Protein AF-0000000083721515 (afdb_homodimer)

Structure (mmCIF, N/CA/C/O backbone):
data_AF-0000000083721515-model_v1
#
loop_
_entity.id
_entity.type
_entity.pdbx_description
1 polymer 'Transposase (putative) gypsy type domain-containing protein'
#
loop_
_atom_site.group_PDB
_atom_site.id
_atom_site.type_symbol
_atom_site.label_atom_id
_atom_site.label_alt_id
_atom_site.label_comp_id
_atom_site.label_asym_id
_atom_site.label_entity_id
_atom_site.label_seq_id
_atom_site.pdbx_PDB_ins_code
_atom_site.Cartn_x
_atom_site.Cartn_y
_atom_site.Cartn_z
_atom_site.occupancy
_atom_site.B_iso_or_equiv
_atom_site.auth_seq_id
_atom_site.auth_comp_id
_atom_site.auth_asym_id
_atom_site.auth_atom_id
_atom_site.pdbx_PDB_model_num
ATOM 1 N N . MET A 1 1 ? -9.023 -15.984 15.609 1 28.08 1 MET A N 1
ATOM 2 C CA . MET A 1 1 ? -7.59 -16.266 15.688 1 28.08 1 MET A CA 1
ATOM 3 C C . MET A 1 1 ? -7.039 -16.688 14.328 1 28.08 1 MET A C 1
ATOM 5 O O . MET A 1 1 ? -7.492 -17.688 13.758 1 28.08 1 MET A O 1
ATOM 9 N N . TRP A 1 2 ? -6.867 -15.766 13.406 1 39.56 2 TRP A N 1
ATOM 10 C CA . TRP A 1 2 ? -6.277 -16.172 12.133 1 39.56 2 TRP A CA 1
ATOM 11 C C . TRP A 1 2 ? -5.137 -17.156 12.352 1 39.56 2 TRP A C 1
ATOM 13 O O . TRP A 1 2 ? -4.176 -16.859 13.07 1 39.56 2 TRP A O 1
ATOM 23 N N . GLY A 1 3 ? -5.301 -18.422 12.602 1 37.59 3 GLY A N 1
ATOM 24 C CA . GLY A 1 3 ? -4.223 -19.359 12.891 1 37.59 3 GLY A CA 1
ATOM 25 C C . GLY A 1 3 ? -2.988 -19.125 12.047 1 37.59 3 GLY A C 1
ATOM 26 O O . GLY A 1 3 ? -3.086 -18.953 10.828 1 37.59 3 GLY A O 1
ATOM 27 N N . TRP A 1 4 ? -1.873 -18.547 12.656 1 46.5 4 TRP A N 1
ATOM 28 C CA . TRP A 1 4 ? -0.512 -18.359 12.164 1 46.5 4 TRP A CA 1
ATOM 29 C C . TRP A 1 4 ? -0.15 -19.438 11.148 1 46.5 4 TRP A C 1
ATOM 31 O O . TRP A 1 4 ? 0.771 -19.266 10.344 1 46.5 4 TRP A O 1
ATOM 41 N N . GLY A 1 5 ? -0.684 -20.594 11.445 1 50.12 5 GLY A N 1
ATOM 42 C CA . GLY A 1 5 ? -0.155 -21.766 10.758 1 50.12 5 GLY A CA 1
ATOM 43 C C . GLY A 1 5 ? -0.164 -21.625 9.25 1 50.12 5 GLY A C 1
ATOM 44 O O . GLY A 1 5 ? 0.811 -21.984 8.586 1 50.12 5 GLY A O 1
ATOM 45 N N . THR A 1 6 ? -1.361 -21.281 8.555 1 63.59 6 THR A N 1
ATOM 46 C CA . THR A 1 6 ? -1.437 -21.469 7.109 1 63.59 6 THR A CA 1
ATOM 47 C C . THR A 1 6 ? -1.287 -20.141 6.383 1 63.59 6 THR A C 1
ATOM 49 O O . THR A 1 6 ? -1.634 -20.031 5.203 1 63.59 6 THR A O 1
ATOM 52 N N . ILE A 1 7 ? -0.726 -19.141 7.121 1 65.75 7 ILE A N 1
ATOM 53 C CA . ILE A 1 7 ? -0.524 -17.875 6.426 1 65.75 7 ILE A CA 1
ATOM 54 C C . ILE A 1 7 ? 0.821 -17.891 5.703 1 65.75 7 ILE A C 1
ATOM 56 O O . ILE A 1 7 ? 1.868 -18.062 6.332 1 65.75 7 ILE A O 1
ATOM 60 N N . PRO A 1 8 ? 0.756 -17.719 4.484 1 75 8 PRO A N 1
ATOM 61 C CA . PRO A 1 8 ? 2.025 -17.734 3.754 1 75 8 PRO A CA 1
ATOM 62 C C . PRO A 1 8 ? 2.984 -16.641 4.227 1 75 8 PRO A C 1
ATOM 64 O O . PRO A 1 8 ? 2.547 -15.578 4.66 1 75 8 PRO A O 1
ATOM 67 N N . MET A 1 9 ? 4.23 -16.922 4.324 1 78.06 9 MET A N 1
ATOM 68 C CA . MET A 1 9 ? 5.305 -16.062 4.809 1 78.06 9 MET A CA 1
ATOM 69 C C . MET A 1 9 ? 5.23 -14.68 4.168 1 78.06 9 MET A C 1
ATOM 71 O O . MET A 1 9 ? 5.504 -13.672 4.824 1 78.06 9 MET A O 1
ATOM 75 N N . TYR A 1 10 ? 4.852 -14.641 2.953 1 77.31 10 TYR A N 1
ATOM 76 C CA . TYR A 1 10 ? 4.758 -13.352 2.275 1 77.31 10 TYR A CA 1
ATOM 77 C C . TYR A 1 10 ? 3.678 -12.484 2.902 1 77.31 10 TYR A C 1
ATOM 79 O O . TYR A 1 10 ? 3.809 -11.258 2.951 1 77.31 10 TYR A O 1
ATOM 87 N N . GLU A 1 11 ? 2.707 -13.109 3.375 1 79.62 11 GLU A N 1
ATOM 88 C CA . GLU A 1 11 ? 1.643 -12.344 4.02 1 79.62 11 GLU A CA 1
ATOM 89 C C . GLU A 1 11 ? 2.129 -11.711 5.316 1 79.62 11 GLU A C 1
ATOM 91 O O . GLU A 1 11 ? 1.83 -10.547 5.598 1 79.62 11 GLU A O 1
ATOM 96 N N . ILE A 1 12 ? 2.809 -12.445 5.984 1 79.94 12 ILE A N 1
ATOM 97 C CA . ILE A 1 12 ? 3.385 -11.945 7.227 1 79.94 12 ILE A CA 1
ATOM 98 C C . ILE A 1 12 ? 4.336 -10.789 6.93 1 79.94 12 ILE A C 1
ATOM 100 O O . ILE A 1 12 ? 4.324 -9.773 7.625 1 79.94 12 ILE A O 1
ATOM 104 N N . ALA A 1 13 ? 5.055 -10.898 5.926 1 82.38 13 ALA A N 1
ATOM 105 C CA . ALA A 1 13 ? 5.996 -9.859 5.531 1 82.38 13 ALA A CA 1
ATOM 106 C C . ALA A 1 13 ? 5.27 -8.562 5.188 1 82.38 13 ALA A C 1
ATOM 108 O O . ALA A 1 13 ? 5.641 -7.488 5.668 1 82.38 13 ALA A O 1
ATOM 109 N N . PHE A 1 14 ? 4.238 -8.648 4.473 1 80.88 14 PHE A N 1
ATOM 110 C CA . PHE A 1 14 ? 3.445 -7.477 4.117 1 80.88 14 PHE A CA 1
ATOM 111 C C . PHE A 1 14 ? 2.887 -6.801 5.363 1 80.88 14 PHE A C 1
ATOM 113 O O . PHE A 1 14 ? 2.926 -5.574 5.48 1 80.88 14 PHE A O 1
ATOM 120 N N . GLN A 1 15 ? 2.41 -7.609 6.176 1 78 15 GLN A N 1
ATOM 121 C CA . GLN A 1 15 ? 1.807 -7.082 7.395 1 78 15 GLN A CA 1
ATOM 122 C C . GLN A 1 15 ? 2.84 -6.355 8.25 1 78 15 GLN A C 1
ATOM 124 O O . GLN A 1 15 ? 2.572 -5.27 8.766 1 78 15 GLN A O 1
ATOM 129 N N . GLN A 1 16 ? 3.916 -6.934 8.328 1 80.94 16 GLN A N 1
ATOM 130 C CA . GLN A 1 16 ? 4.977 -6.355 9.141 1 80.94 16 GLN A CA 1
ATOM 131 C C . GLN A 1 16 ? 5.504 -5.062 8.531 1 80.94 16 GLN A C 1
ATOM 133 O O . GLN A 1 16 ? 5.867 -4.129 9.25 1 80.94 16 GLN A O 1
ATOM 138 N N . MET A 1 17 ? 5.434 -5.02 7.254 1 81.19 17 MET A N 1
ATOM 139 C CA . MET A 1 17 ? 5.867 -3.803 6.57 1 81.19 17 MET A CA 1
ATOM 140 C C . MET A 1 17 ? 4.895 -2.658 6.828 1 81.19 17 MET A C 1
ATOM 142 O O . MET A 1 17 ? 5.289 -1.491 6.832 1 81.19 17 MET A O 1
ATOM 146 N N . GLY A 1 18 ? 3.65 -3.01 6.98 1 76.88 18 GLY A N 1
ATOM 147 C CA . GLY A 1 18 ? 2.633 -2.01 7.254 1 76.88 18 GLY A CA 1
ATOM 148 C C . GLY A 1 18 ? 2.723 -1.435 8.656 1 76.88 18 GLY A C 1
ATOM 149 O O . GLY A 1 18 ? 2.254 -0.322 8.906 1 76.88 18 GLY A O 1
ATOM 150 N N . TYR A 1 19 ? 3.299 -2.266 9.555 1 73.25 19 TYR A N 1
ATOM 151 C CA . TYR A 1 19 ? 3.359 -1.873 10.953 1 73.25 19 TYR A CA 1
ATOM 152 C C . TYR A 1 19 ? 4.777 -1.483 11.352 1 73.25 19 TYR A C 1
ATOM 154 O O . TYR A 1 19 ? 5.734 -2.186 11.023 1 73.25 19 TYR A O 1
ATOM 162 N N . ARG A 1 20 ? 5.047 -0.273 11.508 1 69.38 20 ARG A N 1
ATOM 163 C CA . ARG A 1 20 ? 6.355 0.073 12.055 1 69.38 20 ARG A CA 1
ATOM 164 C C . ARG A 1 20 ? 6.215 0.984 13.273 1 69.38 20 ARG A C 1
ATOM 166 O O . ARG A 1 20 ? 5.277 1.785 13.344 1 69.38 20 ARG A O 1
ATOM 173 N N . VAL A 1 21 ? 7.086 0.657 14.141 1 68.44 21 VAL A N 1
ATOM 174 C CA . VAL A 1 21 ? 7.148 1.392 15.398 1 68.44 2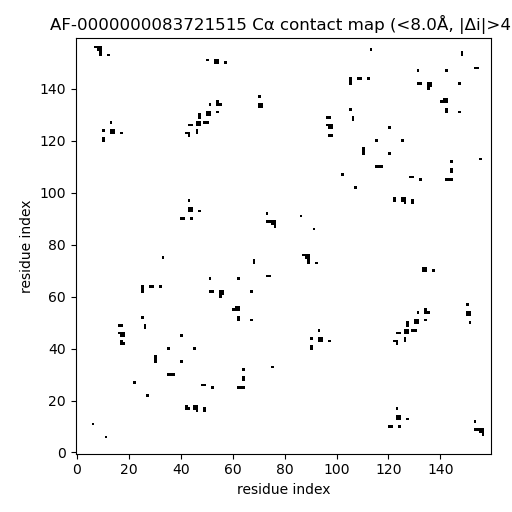1 VAL A CA 1
ATOM 175 C C . VAL A 1 21 ? 7.613 2.824 15.141 1 68.44 21 VAL A C 1
ATOM 177 O O . VAL A 1 21 ? 7.102 3.768 15.75 1 68.44 21 VAL A O 1
ATOM 180 N N . LYS A 1 22 ? 8.586 2.998 14.352 1 84.94 22 LYS A N 1
ATOM 181 C CA . LYS A 1 22 ? 9.094 4.328 14.023 1 84.94 22 LYS A CA 1
ATOM 182 C C . LYS A 1 22 ? 8.617 4.781 12.648 1 84.94 22 LYS A C 1
ATOM 184 O O . LYS A 1 22 ? 8.789 4.062 11.664 1 84.94 22 LYS A O 1
ATOM 189 N N . PHE A 1 23 ? 7.965 5.969 12.719 1 91.94 23 PHE A N 1
ATOM 190 C CA . PHE A 1 23 ? 7.457 6.543 11.477 1 91.94 23 PHE A CA 1
ATOM 191 C C . PHE A 1 23 ? 8.555 7.305 10.75 1 91.94 23 PHE A C 1
ATOM 193 O O . PHE A 1 23 ? 9.398 7.938 11.375 1 91.94 23 PHE A O 1
ATOM 200 N N . THR A 1 24 ? 8.539 7.168 9.438 1 93.69 24 THR A N 1
ATOM 201 C CA . THR A 1 24 ? 9.484 7.902 8.602 1 93.69 24 THR A CA 1
ATOM 202 C C . THR A 1 24 ? 9.086 9.367 8.492 1 93.69 24 THR A C 1
ATOM 204 O O . THR A 1 24 ? 7.988 9.75 8.906 1 93.69 24 THR A O 1
ATOM 207 N N . ASP A 1 25 ? 10.008 10.148 7.996 1 95 25 ASP A N 1
ATOM 208 C CA . ASP A 1 25 ? 9.703 11.562 7.777 1 95 25 ASP A CA 1
ATOM 209 C C . ASP A 1 25 ? 8.523 11.727 6.828 1 95 25 ASP A C 1
ATOM 211 O O . ASP A 1 25 ? 7.695 12.625 7.008 1 95 25 ASP A O 1
ATOM 215 N N . PHE A 1 26 ? 8.469 10.906 5.863 1 96.38 26 PHE A N 1
ATOM 216 C CA . PHE A 1 26 ? 7.375 10.969 4.902 1 96.38 26 PHE A CA 1
ATOM 217 C C . PHE A 1 26 ? 6.043 10.688 5.586 1 96.38 26 PHE A C 1
ATOM 219 O O . PHE A 1 26 ? 5.078 11.43 5.414 1 96.38 26 PHE A O 1
ATOM 226 N N . GLU A 1 27 ? 5.988 9.609 6.387 1 94.38 27 GLU A N 1
ATOM 227 C CA . GLU A 1 27 ? 4.75 9.234 7.059 1 94.38 27 GLU A CA 1
ATOM 228 C C . GLU A 1 27 ? 4.293 10.328 8.023 1 94.38 27 GLU A C 1
ATOM 230 O O . GLU A 1 27 ? 3.107 10.664 8.07 1 94.38 27 GLU A O 1
ATOM 235 N N . THR A 1 28 ? 5.258 10.867 8.727 1 94.94 28 THR A N 1
ATOM 236 C CA . THR A 1 28 ? 4.957 11.938 9.664 1 94.94 28 THR A CA 1
ATOM 237 C C . THR A 1 28 ? 4.41 13.156 8.938 1 94.94 28 THR A C 1
ATOM 239 O O . THR A 1 28 ? 3.461 13.797 9.406 1 94.94 28 THR A O 1
ATOM 242 N N . ALA A 1 29 ? 4.98 13.453 7.828 1 96 29 ALA A N 1
ATOM 243 C CA . ALA A 1 29 ? 4.516 14.586 7.023 1 96 29 ALA A CA 1
ATOM 244 C C . ALA A 1 29 ? 3.084 14.359 6.543 1 96 29 ALA A C 1
ATOM 246 O O . ALA A 1 29 ? 2.285 15.305 6.504 1 96 29 ALA A O 1
ATOM 247 N N . VAL A 1 30 ? 2.754 13.188 6.172 1 93.12 30 VAL A N 1
ATOM 248 C CA . VAL A 1 30 ? 1.403 12.867 5.719 1 93.12 30 VAL A CA 1
ATOM 249 C C . VAL A 1 30 ? 0.418 13.039 6.871 1 93.12 30 VAL A C 1
ATOM 251 O O . VAL A 1 30 ? -0.665 13.602 6.695 1 93.12 30 VAL A O 1
ATOM 254 N N . PHE A 1 31 ? 0.821 12.57 8.109 1 91.56 31 PHE A N 1
ATOM 255 C CA . PHE A 1 31 ? -0.038 12.719 9.273 1 91.56 31 PHE A CA 1
ATOM 256 C C . PHE A 1 31 ? -0.328 14.188 9.555 1 91.56 31 PHE A C 1
ATOM 258 O O . PHE A 1 31 ? -1.47 14.562 9.828 1 91.56 31 PHE A O 1
ATOM 265 N N . GLY A 1 32 ? 0.746 14.922 9.484 1 92 32 GLY A N 1
ATOM 266 C CA . GLY A 1 32 ? 0.591 16.359 9.656 1 92 32 GLY A CA 1
ATOM 267 C C . GLY A 1 32 ? -0.311 17 8.617 1 92 32 GLY A C 1
ATOM 268 O O . GLY A 1 32 ? -1.15 17.828 8.945 1 92 32 GLY A O 1
ATOM 269 N N . HIS A 1 33 ? -0.165 16.562 7.418 1 91.44 33 HIS A N 1
ATOM 270 C CA . HIS A 1 33 ? -0.961 17.094 6.316 1 91.44 33 HIS A CA 1
ATOM 271 C C . HIS A 1 33 ? -2.439 16.766 6.504 1 91.44 33 HIS A C 1
ATOM 273 O O . HIS A 1 33 ? -3.301 17.609 6.211 1 91.44 33 HIS A O 1
ATOM 279 N N . LEU A 1 34 ? -2.684 15.648 7.031 1 86.75 34 LEU A N 1
ATOM 280 C CA . LEU A 1 34 ? -4.055 15.18 7.223 1 86.75 34 LEU A CA 1
ATOM 281 C C . LEU A 1 34 ? -4.598 15.641 8.57 1 86.75 34 LEU A C 1
ATOM 283 O O . LEU A 1 34 ? -5.801 15.531 8.828 1 86.75 34 LEU A O 1
ATOM 287 N N . ARG A 1 35 ? -3.693 16.047 9.461 1 89.44 35 ARG A N 1
ATOM 288 C CA . ARG A 1 35 ? -4.039 16.422 10.828 1 89.44 35 ARG A CA 1
ATOM 289 C C . ARG A 1 35 ? -4.652 15.258 11.586 1 89.44 35 ARG A C 1
ATOM 291 O O . ARG A 1 35 ? -5.703 15.398 12.211 1 89.44 35 ARG A O 1
ATOM 298 N N . VAL A 1 36 ? -4.023 14.164 11.438 1 86.69 36 VAL A N 1
ATOM 299 C CA . VAL A 1 36 ? -4.453 12.953 12.133 1 86.69 36 VAL A CA 1
ATOM 300 C C . VAL A 1 36 ? -3.268 12.336 12.867 1 86.69 36 VAL A C 1
ATOM 302 O O . VAL A 1 36 ? -2.117 12.5 12.453 1 86.69 36 VAL A O 1
ATOM 305 N N . SER A 1 37 ? -3.59 11.633 13.992 1 88.12 37 SER A N 1
ATOM 306 C CA . SER A 1 37 ? -2.584 10.812 14.656 1 88.12 37 SER A CA 1
ATOM 307 C C . SER A 1 37 ? -2.451 9.453 13.984 1 88.12 37 SER A C 1
ATOM 309 O O . SER A 1 37 ? -3.408 8.953 13.391 1 88.12 37 SER A O 1
ATOM 311 N N . PRO A 1 38 ? -1.263 8.82 14.031 1 86.56 38 PRO A N 1
ATOM 312 C CA . PRO A 1 38 ? -1.069 7.492 13.445 1 86.56 38 PRO A CA 1
ATOM 313 C C . PRO A 1 38 ? -2.1 6.477 13.93 1 86.56 38 PRO A C 1
ATOM 315 O O . PRO A 1 38 ? -2.527 5.609 13.164 1 86.56 38 PRO A O 1
ATOM 318 N N . SER A 1 39 ? -2.48 6.605 15.141 1 85.56 39 SER A N 1
ATOM 319 C CA . SER A 1 39 ? -3.41 5.645 15.719 1 85.56 39 SER A CA 1
ATOM 320 C C . SER A 1 39 ? -4.809 5.801 15.133 1 85.56 39 SER A C 1
ATOM 322 O O . SER A 1 39 ? -5.656 4.918 15.289 1 85.56 39 SER A O 1
ATOM 324 N N . GLN A 1 40 ? -5.004 6.902 14.5 1 85.5 40 GLN A N 1
ATOM 325 C CA . GLN A 1 40 ? -6.316 7.184 13.93 1 85.5 40 GLN A CA 1
ATOM 326 C C . GLN A 1 40 ? -6.422 6.652 12.5 1 85.5 40 GLN A C 1
ATOM 328 O O . GLN A 1 40 ? -7.512 6.617 11.93 1 85.5 40 GLN A O 1
ATOM 333 N N . LEU A 1 41 ? -5.309 6.223 11.914 1 85.25 41 LEU A N 1
ATOM 334 C CA . LEU A 1 41 ? -5.332 5.711 10.555 1 85.25 41 LEU A CA 1
ATOM 335 C C . LEU A 1 41 ? -5.574 4.203 10.539 1 85.25 41 LEU A C 1
ATOM 337 O O . LEU A 1 41 ? -5.008 3.477 11.359 1 85.25 41 LEU A O 1
ATOM 341 N N . HIS A 1 42 ? -6.465 3.857 9.625 1 86.25 42 HIS A N 1
ATOM 342 C CA . HIS A 1 42 ? -6.684 2.434 9.398 1 86.25 42 HIS A CA 1
ATOM 343 C C . HIS A 1 42 ? -5.406 1.751 8.922 1 86.25 42 HIS A C 1
ATOM 345 O O . HIS A 1 42 ? -4.613 2.35 8.188 1 86.25 42 HIS A O 1
ATOM 351 N N . PRO A 1 43 ? -5.254 0.501 9.227 1 84.81 43 PRO A N 1
ATOM 352 C CA . PRO A 1 43 ? -4.055 -0.227 8.797 1 84.81 43 PRO A CA 1
ATOM 353 C C . PRO A 1 43 ? -3.875 -0.231 7.285 1 84.81 43 PRO A C 1
ATOM 355 O O . PRO A 1 43 ? -2.746 -0.175 6.793 1 84.81 43 PRO A O 1
ATOM 358 N N . ASN A 1 44 ? -4.91 -0.271 6.551 1 86.31 44 ASN A N 1
ATOM 359 C CA . ASN A 1 44 ? -4.816 -0.223 5.094 1 86.31 44 ASN A CA 1
ATOM 360 C C . ASN A 1 44 ? -4.195 1.087 4.617 1 86.31 44 ASN A C 1
ATOM 362 O O . ASN A 1 44 ? -3.422 1.099 3.656 1 86.31 44 ASN A O 1
ATOM 366 N N . SER A 1 45 ? -4.574 2.17 5.305 1 87.62 45 SER A N 1
ATOM 367 C CA . SER A 1 45 ? -4.004 3.465 4.949 1 87.62 45 SER A CA 1
ATOM 368 C C . SER A 1 45 ? -2.5 3.494 5.203 1 87.62 45 SER A C 1
ATOM 370 O O . SER A 1 45 ? -1.74 4.051 4.406 1 87.62 45 SER A O 1
ATOM 372 N N . MET A 1 46 ? -2.141 2.799 6.281 1 89.94 46 MET A N 1
ATOM 373 C CA . MET A 1 46 ? -0.718 2.707 6.602 1 89.94 46 MET A CA 1
ATOM 374 C C . MET A 1 46 ? 0.027 1.906 5.535 1 89.94 46 MET A C 1
ATOM 376 O O . MET A 1 46 ? 1.147 2.256 5.164 1 89.94 46 MET A O 1
ATOM 380 N N . ALA A 1 47 ? -0.606 0.858 5.109 1 91.12 47 ALA A N 1
ATOM 381 C CA . ALA A 1 47 ? -0.017 0.019 4.066 1 91.12 47 ALA A CA 1
ATOM 382 C C . ALA A 1 47 ? 0.212 0.815 2.785 1 91.12 47 ALA A C 1
ATOM 384 O O . ALA A 1 47 ? 1.245 0.664 2.129 1 91.12 47 ALA A O 1
ATOM 385 N N . PHE A 1 48 ? -0.706 1.703 2.449 1 92.75 48 PHE A N 1
ATOM 386 C CA . PHE A 1 48 ? -0.562 2.537 1.262 1 92.75 48 PHE A CA 1
ATOM 387 C C . PHE A 1 48 ? 0.642 3.463 1.394 1 92.75 48 PHE A C 1
ATOM 389 O O . PHE A 1 48 ? 1.397 3.648 0.437 1 92.75 48 PHE A O 1
ATOM 396 N N . LEU A 1 49 ? 0.742 4.07 2.561 1 93.25 49 LEU A N 1
ATOM 397 C CA . LEU A 1 49 ? 1.867 4.965 2.803 1 93.25 49 LEU A CA 1
ATOM 398 C C . LEU A 1 49 ? 3.193 4.23 2.646 1 93.25 49 LEU A C 1
ATOM 400 O O . LEU A 1 49 ? 4.09 4.695 1.94 1 93.25 49 LEU A O 1
ATOM 404 N N . ARG A 1 50 ? 3.219 3.092 3.244 1 93.69 50 ARG A N 1
ATOM 405 C CA . ARG A 1 50 ? 4.445 2.303 3.234 1 93.69 50 ARG A CA 1
ATOM 406 C C . ARG A 1 50 ? 4.77 1.809 1.827 1 93.69 50 ARG A C 1
ATOM 408 O O . ARG A 1 50 ? 5.918 1.881 1.386 1 93.69 50 ARG A O 1
ATOM 415 N N . ALA A 1 51 ? 3.809 1.298 1.204 1 94.06 51 ALA A N 1
ATOM 416 C CA . ALA A 1 51 ? 4.012 0.776 -0.145 1 94.06 51 ALA A CA 1
ATOM 417 C C . ALA A 1 51 ? 4.484 1.875 -1.092 1 94.06 51 ALA A C 1
ATOM 419 O O . ALA A 1 51 ? 5.359 1.646 -1.93 1 94.06 51 ALA A O 1
ATOM 420 N N . PHE A 1 52 ? 3.898 3.076 -0.955 1 95.19 52 PHE A N 1
ATOM 421 C CA . PHE A 1 52 ? 4.32 4.211 -1.767 1 95.19 52 PHE A CA 1
ATOM 422 C C . PHE A 1 52 ? 5.777 4.562 -1.487 1 95.19 52 PHE A C 1
ATOM 424 O O . PHE A 1 52 ? 6.566 4.746 -2.418 1 95.19 52 PHE A O 1
ATOM 431 N N . GLU A 1 53 ? 6.109 4.656 -0.242 1 95.44 53 GLU A N 1
ATOM 432 C CA . GLU A 1 53 ? 7.457 5.047 0.158 1 95.44 53 GLU A CA 1
ATOM 433 C C . GLU A 1 53 ? 8.49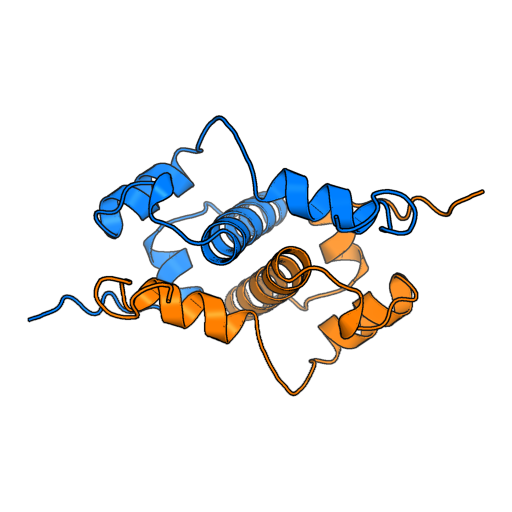2 4.027 -0.314 1 95.44 53 GLU A C 1
ATOM 435 O O . GLU A 1 53 ? 9.547 4.402 -0.829 1 95.44 53 GLU A O 1
ATOM 440 N N . VAL A 1 54 ? 8.203 2.771 -0.13 1 94.12 54 VAL A N 1
ATOM 441 C CA . VAL A 1 54 ? 9.109 1.701 -0.535 1 94.12 54 VAL A CA 1
ATOM 442 C C . VAL A 1 54 ? 9.273 1.708 -2.053 1 94.12 54 VAL A C 1
ATOM 444 O O . VAL A 1 54 ? 10.391 1.589 -2.566 1 94.12 54 VAL A O 1
ATOM 447 N N . THR A 1 55 ? 8.188 1.898 -2.783 1 95.31 55 THR A N 1
ATOM 448 C CA . THR A 1 55 ? 8.234 1.924 -4.242 1 95.31 55 THR A CA 1
ATOM 449 C C . THR A 1 55 ? 9.039 3.119 -4.738 1 95.31 55 THR A C 1
ATOM 451 O O . THR A 1 55 ? 9.875 2.982 -5.637 1 95.31 55 THR A O 1
ATOM 454 N N . ALA A 1 56 ? 8.75 4.266 -4.113 1 95.62 56 ALA A N 1
ATOM 455 C CA . ALA A 1 56 ? 9.5 5.469 -4.473 1 95.62 56 ALA A CA 1
ATOM 456 C C . ALA A 1 56 ? 10.992 5.277 -4.223 1 95.62 56 ALA A C 1
ATOM 458 O O . ALA A 1 56 ? 11.82 5.645 -5.059 1 95.62 56 ALA A O 1
ATOM 459 N N . GLY A 1 57 ? 11.32 4.68 -3.057 1 94.44 57 GLY A N 1
ATOM 460 C CA . GLY A 1 57 ? 12.711 4.398 -2.738 1 94.44 57 GLY A CA 1
ATOM 461 C C . GLY A 1 57 ? 13.375 3.475 -3.74 1 94.44 57 GLY A C 1
ATOM 462 O O . GLY A 1 57 ? 14.508 3.719 -4.16 1 94.44 57 GLY A O 1
ATOM 463 N N . TYR A 1 58 ? 12.68 2.506 -4.086 1 93.06 58 TYR A N 1
ATOM 464 C CA . TYR A 1 58 ? 13.211 1.543 -5.047 1 93.06 58 TYR A CA 1
ATOM 465 C C . TYR A 1 58 ? 13.477 2.207 -6.391 1 93.06 58 TYR A C 1
ATOM 467 O O . TYR A 1 58 ? 14.461 1.888 -7.062 1 93.06 58 TYR A O 1
ATOM 475 N N . LEU A 1 59 ? 12.625 3.094 -6.793 1 93.44 59 LEU A N 1
ATOM 476 C CA . LEU A 1 59 ? 12.734 3.781 -8.078 1 93.44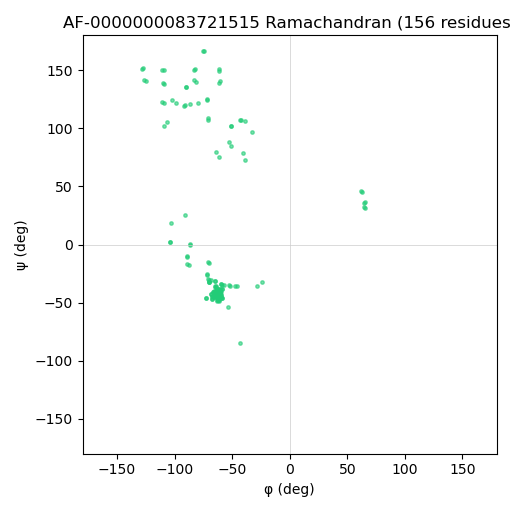 59 LEU A CA 1
ATOM 477 C C . LEU A 1 59 ? 13.625 5.012 -7.961 1 93.44 59 LEU A C 1
ATOM 479 O O . LEU A 1 59 ? 13.797 5.75 -8.938 1 93.44 59 LEU A O 1
ATOM 483 N N . ARG A 1 60 ? 14.156 5.301 -6.797 1 94.56 60 ARG A N 1
ATOM 484 C CA . ARG A 1 60 ? 15.055 6.418 -6.512 1 94.56 60 ARG A CA 1
ATOM 485 C C . ARG A 1 60 ? 14.336 7.754 -6.688 1 94.56 60 ARG A C 1
ATOM 487 O O . ARG A 1 60 ? 14.898 8.695 -7.25 1 94.56 60 ARG A O 1
ATOM 494 N N . ILE A 1 61 ? 13.117 7.793 -6.332 1 94.69 61 ILE A N 1
ATOM 495 C CA . ILE A 1 61 ? 12.305 9.008 -6.301 1 94.69 61 ILE A CA 1
ATOM 496 C C . ILE A 1 61 ? 12.016 9.398 -4.855 1 94.69 61 ILE A C 1
ATOM 498 O O . ILE A 1 61 ? 11.773 8.531 -4.008 1 94.69 61 ILE A O 1
ATOM 502 N N . ALA A 1 62 ? 12.102 10.688 -4.648 1 95.62 62 ALA A N 1
ATOM 503 C CA . ALA A 1 62 ? 11.773 11.156 -3.305 1 95.62 62 ALA A CA 1
ATOM 504 C C . ALA A 1 62 ? 10.273 11.062 -3.043 1 95.62 62 ALA A C 1
ATOM 506 O O . ALA A 1 62 ? 9.461 11.547 -3.836 1 95.62 62 ALA A O 1
ATOM 507 N N . PRO A 1 63 ? 9.93 10.352 -1.967 1 95.75 63 PRO A N 1
ATOM 508 C CA . PRO A 1 63 ? 8.508 10.336 -1.625 1 95.75 63 PRO A CA 1
ATOM 509 C C . PRO A 1 63 ? 8.008 11.672 -1.071 1 95.75 63 PRO A C 1
ATOM 511 O O . PRO A 1 63 ? 8.383 12.055 0.038 1 95.75 63 PRO A O 1
ATOM 514 N N . ILE A 1 64 ? 7.262 12.406 -1.782 1 95.5 64 ILE A N 1
ATOM 515 C CA . ILE A 1 64 ? 6.715 13.688 -1.352 1 95.5 64 ILE A CA 1
ATOM 516 C C . ILE A 1 64 ? 5.211 13.562 -1.121 1 95.5 64 ILE A C 1
ATOM 518 O O . ILE A 1 64 ? 4.535 12.797 -1.809 1 95.5 64 ILE A O 1
ATOM 522 N N . VAL A 1 65 ? 4.723 14.375 -0.196 1 94.81 65 VAL A N 1
ATOM 523 C CA . VAL A 1 65 ? 3.324 14.32 0.218 1 94.81 65 VAL A CA 1
ATOM 524 C C . VAL A 1 65 ? 2.42 14.641 -0.97 1 94.81 65 VAL A C 1
ATOM 526 O O . VAL A 1 65 ? 1.446 13.93 -1.228 1 94.81 65 VAL A O 1
ATOM 529 N N . LYS A 1 66 ? 2.814 15.656 -1.716 1 92.69 66 LYS A N 1
ATOM 530 C CA . LYS A 1 66 ? 2.004 16.062 -2.859 1 92.69 66 LYS A CA 1
ATOM 531 C C . LYS A 1 66 ? 1.919 14.953 -3.898 1 92.69 66 LYS A C 1
ATOM 533 O O . LYS A 1 66 ? 0.864 14.734 -4.5 1 92.69 66 LYS A O 1
ATOM 538 N N . LEU A 1 67 ? 3.016 14.258 -4.129 1 92.75 67 LEU A N 1
ATOM 539 C CA . LEU A 1 67 ? 3.049 13.156 -5.082 1 92.75 67 LEU A CA 1
ATOM 540 C C . LEU A 1 67 ? 2.16 12 -4.617 1 92.75 67 LEU A C 1
ATOM 542 O O . LEU A 1 67 ? 1.466 11.383 -5.426 1 92.75 67 LEU A O 1
ATOM 546 N N . PHE A 1 68 ? 2.197 11.758 -3.367 1 94.44 68 PHE A N 1
ATOM 547 C CA . PHE A 1 68 ? 1.387 10.688 -2.787 1 94.44 68 PHE A CA 1
ATOM 548 C C . PHE A 1 68 ? -0.097 10.961 -3.004 1 94.44 68 PHE A C 1
ATOM 550 O O . PHE A 1 68 ? -0.82 10.102 -3.52 1 94.44 68 PHE A O 1
ATOM 557 N N . PHE A 1 69 ? -0.525 12.172 -2.707 1 91.69 69 PHE A N 1
ATOM 558 C CA . PHE A 1 69 ? -1.941 12.5 -2.812 1 91.69 69 PHE A CA 1
ATOM 559 C C . PHE A 1 69 ? -2.375 12.57 -4.273 1 91.69 69 PHE A C 1
ATOM 561 O O . PHE A 1 69 ? -3.512 12.234 -4.605 1 91.69 69 PHE A O 1
ATOM 568 N N . HIS A 1 70 ? -1.495 12.922 -5.109 1 90.12 70 HIS A N 1
ATOM 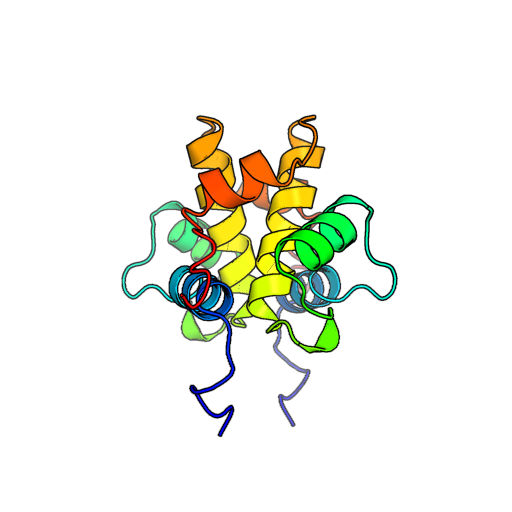569 C CA . HIS A 1 70 ? -1.809 12.953 -6.535 1 90.12 70 HIS A CA 1
ATOM 570 C C . HIS A 1 70 ? -1.915 11.547 -7.105 1 90.12 70 HIS A C 1
ATOM 572 O O . HIS A 1 70 ? -2.855 11.242 -7.844 1 90.12 70 HIS A O 1
ATOM 578 N N . ALA A 1 71 ? -0.982 10.688 -6.793 1 90.75 71 ALA A N 1
ATOM 579 C CA . ALA A 1 71 ? -0.946 9.32 -7.309 1 90.75 71 ALA A CA 1
ATOM 580 C C . ALA A 1 71 ? -2.207 8.555 -6.922 1 90.75 71 ALA A C 1
ATOM 582 O O . ALA A 1 71 ? -2.734 7.773 -7.715 1 90.75 71 ALA A O 1
ATOM 583 N N . PHE A 1 72 ? -2.752 8.875 -5.707 1 90.88 72 PHE A N 1
ATOM 584 C CA . PHE A 1 72 ? -3.873 8.094 -5.199 1 90.88 72 PHE A CA 1
ATOM 585 C C . PHE A 1 72 ? -5.184 8.859 -5.359 1 90.88 72 PHE A C 1
ATOM 587 O O . PHE A 1 72 ? -6.238 8.383 -4.926 1 90.88 72 PHE A O 1
ATOM 594 N N . GLY A 1 73 ? -5.113 10.016 -5.934 1 86.75 73 GLY A N 1
ATOM 595 C CA . GLY A 1 73 ? -6.316 10.789 -6.188 1 86.75 73 GLY A CA 1
ATOM 596 C C . GLY A 1 73 ? -7.016 11.234 -4.918 1 86.75 73 GLY A C 1
ATOM 597 O O . GLY A 1 73 ? -8.25 11.242 -4.852 1 86.75 73 GLY A O 1
ATOM 598 N N . LEU A 1 74 ? -6.219 11.445 -3.93 1 81.06 74 LEU A N 1
ATOM 599 C CA . LEU A 1 74 ? -6.789 11.82 -2.641 1 81.06 74 LEU A CA 1
ATOM 600 C C . LEU A 1 74 ? -6.871 13.336 -2.498 1 81.06 74 LEU A C 1
ATOM 602 O O . LEU A 1 74 ? -5.977 14.055 -2.947 1 81.06 74 LEU A O 1
ATOM 606 N N . GLN A 1 75 ? -8.078 13.727 -2.342 1 69.56 75 GLN A N 1
ATOM 607 C CA . GLN A 1 75 ? -8.273 15.148 -2.062 1 69.56 75 GLN A CA 1
ATOM 608 C C . GLN A 1 75 ? -8.719 15.367 -0.619 1 69.56 75 GLN A C 1
ATOM 610 O O . GLN A 1 75 ? -9.414 14.531 -0.046 1 69.56 75 GLN A O 1
ATOM 615 N N . ARG A 1 76 ? -7.918 16.141 0.063 1 57.81 76 ARG A N 1
ATOM 616 C CA . ARG A 1 76 ? -8.32 16.5 1.421 1 57.81 76 ARG A CA 1
ATOM 617 C C . ARG A 1 76 ? -9.742 17.031 1.449 1 57.81 76 ARG A C 1
ATOM 619 O O . ARG A 1 76 ? -10.07 17.984 0.727 1 57.81 76 ARG A O 1
ATOM 626 N N . SER A 1 77 ? -10.719 16.078 1.531 1 52.53 77 SER A N 1
ATOM 627 C CA . SER A 1 77 ? -11.984 16.781 1.718 1 52.53 77 SER A CA 1
ATOM 628 C C . SER A 1 77 ? -11.984 17.594 3.012 1 52.53 77 SER A C 1
ATOM 630 O O . SER A 1 77 ? -11.789 17.031 4.094 1 52.53 77 SER A O 1
ATOM 632 N N . CYS A 1 78 ? -11.352 18.641 3.053 1 41.25 78 CYS A N 1
ATOM 633 C CA . CYS A 1 78 ? -11.586 19.516 4.203 1 41.25 78 CYS A CA 1
ATOM 634 C C . CYS A 1 78 ? -13.078 19.766 4.402 1 41.25 78 CYS A C 1
ATOM 636 O O . CYS A 1 78 ? -13.773 20.141 3.463 1 41.25 78 CYS A O 1
ATOM 638 N N . PRO A 1 79 ? -13.641 18.922 5.543 1 42.66 79 PRO A N 1
ATOM 639 C CA . PRO A 1 79 ? -14.992 19.422 5.832 1 42.66 79 PRO A CA 1
ATOM 640 C C . PRO A 1 79 ? -15.062 20.938 5.844 1 42.66 79 PRO A C 1
ATOM 642 O O . PRO A 1 79 ? -14.156 21.609 6.352 1 42.66 79 PRO A O 1
ATOM 645 N N . LYS A 1 80 ? -15.703 21.578 4.754 1 37.97 80 LYS A N 1
ATOM 646 C CA . LYS A 1 80 ? -16.031 23 4.879 1 37.97 80 LYS A CA 1
ATOM 647 C C . LYS A 1 80 ? -16.734 23.281 6.211 1 37.97 80 LYS A C 1
ATOM 649 O O . LYS A 1 80 ? -17.531 22.484 6.688 1 37.97 80 LYS A O 1
ATOM 654 N N . MET B 1 1 ? -19.594 -1.242 15.914 1 26 1 MET B N 1
ATOM 655 C CA . MET B 1 1 ? -20.016 -0.281 14.891 1 26 1 MET B CA 1
ATOM 656 C C . MET B 1 1 ? -18.922 0.771 14.672 1 26 1 MET B C 1
ATOM 658 O O . MET B 1 1 ? -18.547 1.479 15.602 1 26 1 MET B O 1
ATOM 662 N N . TRP B 1 2 ? -17.828 0.426 14.047 1 36.88 2 TRP B N 1
ATOM 663 C CA . TRP B 1 2 ? -16.844 1.462 13.758 1 36.88 2 TRP B CA 1
ATOM 664 C C . TRP B 1 2 ? -17.516 2.762 13.344 1 36.88 2 TRP B C 1
ATOM 666 O O . TRP B 1 2 ? -18.328 2.781 12.406 1 36.88 2 TRP B O 1
ATOM 676 N N . GLY B 1 3 ? -18.141 3.523 14.195 1 35.59 3 GLY B N 1
ATOM 677 C CA . GLY B 1 3 ? -18.906 4.699 13.836 1 35.59 3 GLY B CA 1
ATOM 678 C C . GLY B 1 3 ? -18.344 5.434 12.633 1 35.59 3 GLY B C 1
ATOM 679 O O . GLY B 1 3 ? -17.156 5.73 12.578 1 35.59 3 GLY B O 1
ATOM 680 N N . TRP B 1 4 ? -18.875 5.207 11.359 1 43.47 4 TRP B N 1
ATOM 681 C CA . TRP B 1 4 ? -18.719 5.922 10.094 1 43.47 4 TRP B CA 1
ATOM 682 C C . TRP B 1 4 ? -18.328 7.375 10.336 1 43.47 4 TRP B C 1
ATOM 684 O O . TRP B 1 4 ? -18.062 8.117 9.391 1 43.47 4 TRP B O 1
ATOM 694 N N . GLY B 1 5 ? -18.859 7.832 11.445 1 48.78 5 GLY B N 1
ATOM 695 C CA . GLY B 1 5 ? -18.828 9.281 11.602 1 48.78 5 GLY B CA 1
ATOM 696 C C . GLY B 1 5 ? -17.5 9.891 11.195 1 48.78 5 GLY B C 1
ATOM 697 O O . GLY B 1 5 ? -17.422 10.602 10.195 1 48.78 5 GLY B O 1
ATOM 698 N N . THR B 1 6 ? -16.391 9.953 12.148 1 61.06 6 THR B N 1
ATOM 699 C CA . THR B 1 6 ? -15.281 10.891 12.07 1 61.06 6 THR B CA 1
ATOM 700 C C . THR B 1 6 ? -14.125 10.312 11.266 1 61.06 6 THR B C 1
ATOM 702 O O . THR B 1 6 ? -12.961 10.625 11.516 1 61.06 6 THR B O 1
ATOM 705 N N . ILE B 1 7 ? -14.438 9.391 10.383 1 63.03 7 ILE B N 1
ATOM 706 C CA . ILE B 1 7 ? -13.336 8.898 9.555 1 63.03 7 ILE B CA 1
ATOM 707 C C . ILE B 1 7 ? -13.062 9.891 8.422 1 63.03 7 ILE B C 1
ATOM 709 O O . ILE B 1 7 ? -13.945 10.172 7.609 1 63.03 7 ILE B O 1
ATOM 713 N N . PRO B 1 8 ? -11.945 10.328 8.398 1 73.44 8 PRO B N 1
ATOM 714 C CA . PRO B 1 8 ? -11.633 11.281 7.328 1 73.44 8 PRO B CA 1
ATOM 715 C C . PRO B 1 8 ? -11.789 10.68 5.934 1 73.44 8 PRO B C 1
ATOM 717 O O . PRO B 1 8 ? -11.586 9.477 5.75 1 73.44 8 PRO B O 1
ATOM 720 N N . MET B 1 9 ? -12.32 11.383 5.012 1 76.25 9 MET B N 1
ATOM 721 C CA . MET B 1 9 ? -12.609 11 3.631 1 76.25 9 MET B CA 1
ATOM 722 C C . MET B 1 9 ? -11.422 10.273 3.006 1 76.25 9 MET B C 1
ATOM 724 O O . MET B 1 9 ? -11.602 9.336 2.229 1 76.25 9 MET B O 1
ATOM 728 N N . TYR B 1 10 ? -10.281 10.688 3.357 1 75.75 10 TYR B N 1
ATOM 729 C CA . TYR B 1 10 ? -9.094 10.047 2.797 1 75.75 10 TYR B CA 1
ATOM 730 C C . TYR B 1 10 ? -9 8.594 3.238 1 75.75 10 TYR B C 1
ATOM 732 O O . TYR B 1 10 ? -8.516 7.742 2.488 1 75.75 10 TYR B O 1
ATOM 740 N N . GLU B 1 11 ? -9.484 8.359 4.383 1 77.69 11 GLU B N 1
ATOM 741 C CA . GLU B 1 11 ? -9.445 6.98 4.863 1 77.69 11 GLU B CA 1
ATOM 742 C C . GLU B 1 11 ? -10.383 6.09 4.062 1 77.69 11 GLU B C 1
ATOM 744 O O . GLU B 1 11 ? -10.031 4.965 3.701 1 77.69 11 GLU B O 1
ATOM 749 N N . ILE B 1 12 ? -11.453 6.582 3.834 1 77.81 12 ILE B N 1
ATOM 750 C CA . ILE B 1 12 ? -12.422 5.855 3.029 1 77.81 12 ILE B CA 1
ATOM 751 C C . ILE B 1 12 ? -11.867 5.621 1.627 1 77.81 12 ILE B C 1
ATOM 753 O O . ILE B 1 12 ? -12 4.523 1.075 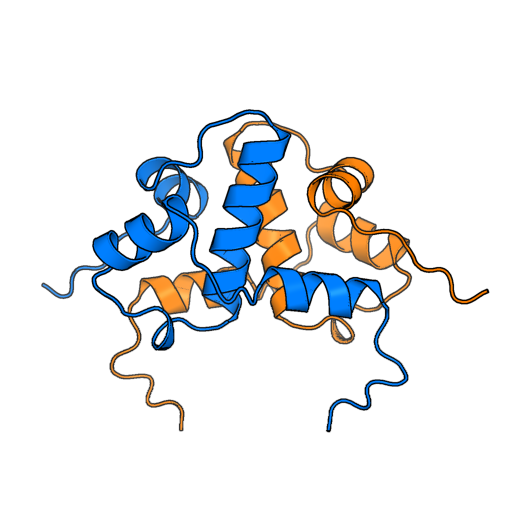1 77.81 12 ILE B O 1
ATOM 757 N N . ALA B 1 13 ? -11.234 6.543 1.137 1 80.69 13 ALA B N 1
ATOM 758 C CA . ALA B 1 13 ? -10.648 6.438 -0.198 1 80.69 13 ALA B CA 1
ATOM 759 C C . ALA B 1 13 ? -9.594 5.344 -0.247 1 80.69 13 ALA B C 1
ATOM 761 O O . ALA B 1 13 ? -9.602 4.5 -1.148 1 80.69 13 ALA B O 1
ATOM 762 N N . PHE B 1 14 ? -8.781 5.273 0.718 1 79.44 14 PHE B N 1
ATOM 763 C CA . PHE B 1 14 ? -7.75 4.246 0.784 1 79.44 14 PHE B CA 1
ATOM 764 C C . PHE B 1 14 ? -8.375 2.859 0.872 1 79.44 14 PHE B C 1
ATOM 766 O O . PHE B 1 14 ? -7.914 1.926 0.209 1 79.44 14 PHE B O 1
ATOM 773 N N . GLN B 1 15 ? -9.336 2.807 1.65 1 76.69 15 GLN B N 1
ATOM 774 C CA . GLN B 1 15 ? -9.984 1.516 1.834 1 76.69 15 GLN B CA 1
ATOM 775 C C . GLN B 1 15 ? -10.633 1.036 0.537 1 76.69 15 GLN B C 1
ATOM 777 O O . GLN B 1 15 ? -10.516 -0.138 0.178 1 76.69 15 GLN B O 1
ATOM 782 N N . GLN B 1 16 ? -11.188 1.928 -0.082 1 79.38 16 GLN B N 1
ATOM 783 C CA . GLN B 1 16 ? -11.867 1.589 -1.328 1 79.38 16 GLN B CA 1
ATOM 784 C C . GLN B 1 16 ? -10.867 1.228 -2.422 1 79.38 16 GLN B C 1
ATOM 786 O O . GLN B 1 16 ? -11.125 0.346 -3.242 1 79.38 16 GLN B O 1
ATOM 791 N N . MET B 1 17 ? -9.75 1.859 -2.33 1 79.25 17 MET B N 1
ATOM 792 C CA . MET B 1 17 ? -8.711 1.551 -3.305 1 79.25 17 MET B CA 1
ATOM 793 C C . MET B 1 17 ? -8.141 0.152 -3.074 1 79.25 17 MET B C 1
ATOM 795 O O . MET B 1 17 ? -7.711 -0.511 -4.02 1 79.25 17 MET B O 1
ATOM 799 N N . GLY B 1 18 ? -8.125 -0.237 -1.84 1 75.38 18 GLY B N 1
ATOM 800 C CA . GLY B 1 18 ? -7.621 -1.558 -1.496 1 75.38 18 GLY B CA 1
ATOM 801 C C . GLY B 1 18 ? -8.555 -2.678 -1.91 1 75.38 18 GLY B C 1
ATOM 802 O O . GLY B 1 18 ? -8.133 -3.822 -2.072 1 75.38 18 GLY B O 1
ATOM 803 N N . TYR B 1 19 ? -9.844 -2.271 -2.004 1 73.31 19 TYR B N 1
ATOM 804 C CA . TYR B 1 19 ? -10.859 -3.277 -2.295 1 73.31 19 TYR B CA 1
ATOM 805 C C . TYR B 1 19 ? -11.414 -3.105 -3.705 1 73.31 19 TYR B C 1
ATOM 807 O O . TYR B 1 19 ? -11.742 -1.99 -4.117 1 73.31 19 TYR B O 1
ATOM 815 N N . ARG B 1 20 ? -11 -3.875 -4.605 1 68.12 20 ARG B N 1
ATOM 816 C CA . ARG B 1 20 ? -11.664 -3.816 -5.902 1 68.12 20 ARG B CA 1
ATOM 817 C C . ARG B 1 20 ? -12.18 -5.191 -6.316 1 68.12 20 ARG B C 1
ATOM 819 O O . ARG B 1 20 ? -11.586 -6.215 -5.969 1 68.12 20 ARG B O 1
ATOM 826 N N . VAL B 1 21 ? -13.312 -5.098 -6.867 1 67.75 21 VAL B N 1
ATOM 827 C CA . VAL B 1 21 ? -14.016 -6.289 -7.336 1 67.75 21 VAL B CA 1
ATOM 828 C C . VAL B 1 21 ? -13.258 -6.91 -8.508 1 67.75 21 VAL B C 1
ATOM 830 O O . VAL B 1 21 ? -13.125 -8.133 -8.594 1 67.75 21 VAL B O 1
ATOM 833 N N . LYS B 1 22 ? -12.82 -6.113 -9.438 1 84.81 22 LYS B N 1
ATOM 834 C CA . LYS B 1 22 ? -12.062 -6.641 -10.57 1 84.81 22 LYS B CA 1
ATOM 835 C C . LYS B 1 22 ? -10.562 -6.461 -10.359 1 84.81 22 LYS B C 1
ATOM 837 O O . LYS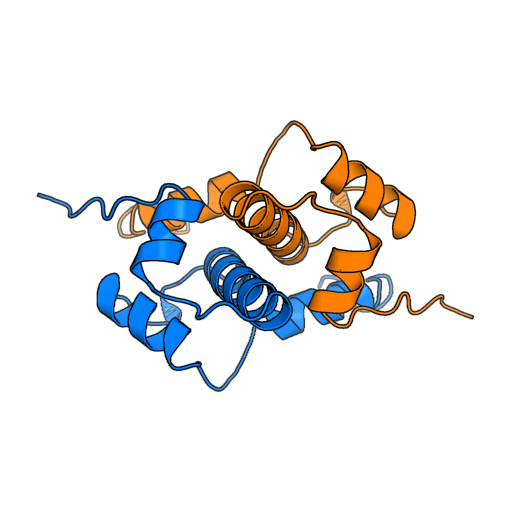 B 1 22 ? -10.086 -5.344 -10.156 1 84.81 22 LYS B O 1
ATOM 842 N N . PHE B 1 23 ? -9.938 -7.672 -10.406 1 91.69 23 PHE B N 1
ATOM 843 C CA . PHE B 1 23 ? -8.492 -7.668 -10.242 1 91.69 23 PHE B CA 1
ATOM 844 C C . PHE B 1 23 ? -7.797 -7.324 -11.555 1 91.69 23 PHE B C 1
ATOM 846 O O . PHE B 1 23 ? -8.258 -7.727 -12.625 1 91.69 23 PHE B O 1
ATOM 853 N N . THR B 1 24 ? -6.742 -6.527 -11.438 1 93.56 24 THR B N 1
ATOM 854 C CA . THR B 1 24 ? -5.934 -6.176 -12.602 1 93.56 24 THR B CA 1
ATOM 855 C C . THR B 1 24 ? -5.062 -7.355 -13.031 1 93.56 24 THR B C 1
ATOM 857 O O . THR B 1 24 ? -4.961 -8.352 -12.312 1 93.56 24 THR B O 1
ATOM 860 N N . ASP B 1 25 ? -4.523 -7.242 -14.195 1 94.94 25 ASP B N 1
ATOM 861 C CA . ASP B 1 25 ? -3.609 -8.273 -14.68 1 94.94 25 ASP B CA 1
ATOM 862 C C . ASP B 1 25 ? -2.42 -8.43 -13.734 1 94.94 25 ASP B C 1
ATOM 864 O O . ASP B 1 25 ? -1.94 -9.547 -13.516 1 94.94 25 ASP B O 1
ATOM 868 N N . PHE B 1 26 ? -1.967 -7.355 -13.234 1 96.44 26 PHE B N 1
ATOM 869 C CA . PHE B 1 26 ? -0.843 -7.395 -12.305 1 96.44 26 PHE B CA 1
ATOM 870 C C . PHE B 1 26 ? -1.209 -8.164 -11.047 1 96.44 26 PHE B C 1
ATOM 872 O O . PHE B 1 26 ? -0.468 -9.055 -10.617 1 96.44 26 PHE B O 1
ATOM 879 N N . GLU B 1 27 ? -2.385 -7.848 -10.461 1 94.31 27 GLU B N 1
ATOM 880 C CA . GLU B 1 27 ? -2.807 -8.508 -9.227 1 94.31 27 GLU B CA 1
ATOM 881 C C . GLU B 1 27 ? -3.004 -10 -9.438 1 94.31 27 GLU B C 1
ATOM 883 O O . GLU B 1 27 ? -2.582 -10.812 -8.609 1 94.31 27 GLU B O 1
ATOM 888 N N . THR B 1 28 ? -3.604 -10.312 -10.57 1 94.94 28 THR B N 1
ATOM 889 C CA . THR B 1 28 ? -3.834 -11.711 -10.906 1 94.94 28 THR B CA 1
ATOM 890 C C . THR B 1 28 ? -2.51 -12.453 -11.062 1 94.94 28 THR B C 1
ATOM 892 O O . THR B 1 28 ? -2.375 -13.594 -10.609 1 94.94 28 THR B O 1
ATOM 895 N N . ALA B 1 29 ? -1.57 -11.82 -11.664 1 96.12 29 ALA B N 1
ATOM 896 C CA . ALA B 1 29 ? -0.249 -12.422 -11.836 1 96.12 29 ALA B CA 1
ATOM 897 C C . ALA B 1 29 ? 0.422 -12.672 -10.492 1 96.12 29 ALA B C 1
ATOM 899 O O . ALA B 1 29 ? 1.096 -13.688 -10.305 1 96.12 29 ALA B O 1
ATOM 900 N N . VAL B 1 30 ? 0.289 -11.773 -9.578 1 93.38 30 VAL B N 1
ATOM 901 C CA . VAL B 1 30 ? 0.872 -11.93 -8.25 1 93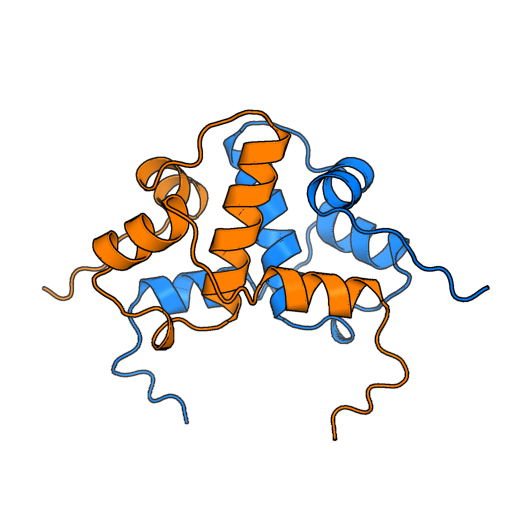.38 30 VAL B CA 1
ATOM 902 C C . VAL B 1 30 ? 0.221 -13.109 -7.531 1 93.38 30 VAL B C 1
ATOM 904 O O . VAL B 1 30 ? 0.909 -13.914 -6.902 1 93.38 30 VAL B O 1
ATOM 907 N N . PHE B 1 31 ? -1.143 -13.234 -7.664 1 91.75 31 PHE B N 1
ATOM 908 C CA . PHE B 1 31 ? -1.847 -14.352 -7.047 1 91.75 31 PHE B CA 1
ATOM 909 C C . PHE B 1 31 ? -1.331 -15.688 -7.586 1 91.75 31 PHE B C 1
ATOM 911 O O . PHE B 1 31 ? -1.106 -16.625 -6.82 1 91.75 31 PHE B O 1
ATOM 918 N N . GLY B 1 32 ? -1.212 -15.695 -8.883 1 92.31 32 GLY B N 1
ATOM 919 C CA . GLY B 1 32 ? -0.656 -16.891 -9.516 1 92.31 32 GLY B CA 1
ATOM 920 C C . GLY B 1 32 ? 0.75 -17.203 -9.039 1 92.31 32 GLY B C 1
ATOM 921 O O . GLY B 1 32 ? 1.073 -18.375 -8.781 1 92.31 32 GLY B O 1
ATOM 922 N N . HIS B 1 33 ? 1.53 -16.203 -8.898 1 91.81 33 HIS B N 1
ATOM 923 C CA . HIS B 1 33 ? 2.912 -16.375 -8.461 1 91.81 33 HIS B CA 1
ATOM 924 C C . HIS B 1 33 ? 2.98 -16.922 -7.039 1 91.81 33 HIS B C 1
ATOM 926 O O . HIS B 1 33 ? 3.828 -17.766 -6.734 1 91.81 33 HIS B O 1
ATOM 932 N N . LEU B 1 34 ? 2.1 -16.5 -6.262 1 87.5 34 LEU B N 1
ATOM 933 C CA . LEU B 1 34 ? 2.07 -16.891 -4.859 1 87.5 34 LEU B CA 1
ATOM 934 C C . LEU B 1 34 ? 1.273 -18.188 -4.676 1 87.5 34 LEU B C 1
ATOM 936 O O . LEU B 1 34 ? 1.315 -18.797 -3.609 1 87.5 34 LEU B O 1
ATOM 940 N N . ARG B 1 35 ? 0.457 -18.516 -5.695 1 89.88 35 ARG B N 1
ATOM 941 C CA . ARG B 1 35 ? -0.435 -19.672 -5.645 1 89.88 35 ARG B CA 1
ATOM 942 C C . ARG B 1 35 ? -1.466 -19.531 -4.531 1 89.88 35 ARG B C 1
ATOM 944 O O . ARG B 1 35 ? -1.664 -20.438 -3.734 1 89.88 35 ARG B O 1
ATOM 951 N N . VAL B 1 36 ? -2 -18.375 -4.48 1 87.25 36 VAL B N 1
ATOM 952 C CA . VAL B 1 36 ? -3.041 -18.078 -3.5 1 87.25 36 VAL B CA 1
ATOM 953 C C . VAL B 1 36 ? -4.254 -17.484 -4.199 1 87.25 36 VAL B C 1
ATOM 955 O O . VAL B 1 36 ? -4.121 -16.844 -5.246 1 87.25 36 VAL B O 1
ATOM 958 N N . SER B 1 37 ? -5.441 -17.719 -3.576 1 88.25 37 SER B N 1
ATOM 959 C CA . SER B 1 37 ? -6.641 -17.016 -4.012 1 88.25 37 SER B CA 1
ATOM 960 C C . SER B 1 37 ? -6.727 -15.633 -3.381 1 88.25 37 SER B C 1
ATOM 962 O O . SER B 1 37 ? -6.207 -15.406 -2.283 1 88.25 37 SER B O 1
ATOM 964 N N . PRO B 1 38 ? -7.355 -14.648 -4.078 1 86.88 38 PRO B N 1
ATOM 965 C CA . PRO B 1 38 ? -7.508 -13.305 -3.518 1 86.88 38 PRO B CA 1
ATOM 966 C C . PRO B 1 38 ? -8.125 -13.312 -2.121 1 86.88 38 PRO B C 1
ATOM 968 O O . PRO B 1 38 ? -7.762 -12.492 -1.275 1 86.88 38 PRO B O 1
ATOM 971 N N . SER B 1 39 ? -9.023 -14.211 -1.913 1 85.69 39 SER B N 1
ATOM 972 C CA . SER B 1 39 ? -9.719 -14.266 -0.635 1 85.69 39 SER B CA 1
ATOM 973 C C . SER B 1 39 ? -8.797 -14.727 0.485 1 85.69 39 SER B C 1
ATOM 975 O O . SER B 1 39 ? -9.109 -14.57 1.666 1 85.69 39 SER B O 1
ATOM 977 N N . GLN B 1 40 ? -7.695 -15.281 0.087 1 85.75 40 GLN B N 1
ATOM 978 C CA . GLN B 1 40 ? -6.742 -15.789 1.068 1 85.75 40 GLN B CA 1
ATOM 979 C C . GLN B 1 40 ? -5.746 -14.711 1.48 1 85.75 40 GLN B C 1
ATOM 981 O O . GLN B 1 40 ? -4.996 -14.891 2.443 1 85.75 40 GLN B O 1
ATOM 986 N N . LEU B 1 41 ? -5.719 -13.586 0.779 1 85.62 41 LEU B N 1
ATOM 987 C CA . LEU B 1 41 ? -4.781 -12.516 1.11 1 85.62 41 LEU B CA 1
ATOM 988 C C . LEU B 1 41 ? -5.395 -11.547 2.119 1 85.62 41 LEU B C 1
ATOM 990 O O . LEU B 1 41 ? -6.574 -11.203 2.016 1 85.62 41 LEU B O 1
ATOM 994 N N . HIS B 1 42 ? -4.535 -11.234 3.076 1 86.56 42 HIS B N 1
ATOM 995 C CA . HIS B 1 42 ? -4.93 -10.203 4.027 1 86.56 42 HIS B CA 1
ATOM 996 C C . HIS B 1 42 ? -5.18 -8.867 3.322 1 86.56 42 HIS B C 1
ATOM 998 O O . HIS B 1 42 ? -4.492 -8.539 2.354 1 86.56 42 HIS B O 1
ATOM 1004 N N . PRO B 1 43 ? -6.059 -8.086 3.838 1 85.19 43 PRO B N 1
ATOM 1005 C CA . PRO B 1 43 ? -6.352 -6.785 3.227 1 85.19 43 PRO B CA 1
ATOM 1006 C C . PRO B 1 43 ? -5.113 -5.898 3.111 1 85.19 43 PRO B C 1
ATOM 1008 O O . PRO B 1 43 ? -4.969 -5.156 2.137 1 85.19 43 PRO B O 1
ATOM 1011 N N . ASN B 1 44 ? -4.23 -5.949 4.023 1 86.5 44 ASN B N 1
ATOM 1012 C CA . ASN B 1 44 ? -2.998 -5.168 3.953 1 86.5 44 ASN B CA 1
ATOM 1013 C C . ASN B 1 44 ? -2.154 -5.562 2.744 1 86.5 44 ASN B C 1
ATOM 1015 O O . ASN B 1 44 ? -1.531 -4.707 2.113 1 86.5 44 ASN B O 1
ATOM 1019 N N . SER B 1 45 ? -2.152 -6.883 2.473 1 87.81 45 SER B N 1
ATOM 1020 C CA . SER B 1 45 ? -1.411 -7.352 1.309 1 87.81 45 SER B CA 1
ATOM 1021 C C . SER B 1 45 ? -2.006 -6.805 0.015 1 87.81 45 SER B C 1
ATOM 1023 O O . SER B 1 45 ? -1.273 -6.426 -0.9 1 87.81 45 SER B O 1
ATOM 1025 N N . MET B 1 46 ? -3.334 -6.715 0.049 1 90.06 46 MET B N 1
ATOM 1026 C CA . MET B 1 46 ? -4.02 -6.156 -1.114 1 90.06 46 MET B CA 1
ATOM 1027 C C . MET B 1 46 ? -3.682 -4.68 -1.289 1 90.06 46 MET B C 1
ATOM 1029 O O . MET B 1 46 ? -3.486 -4.211 -2.412 1 90.06 46 MET B O 1
ATOM 1033 N N . ALA B 1 47 ? -3.643 -4 -0.187 1 91.06 47 ALA B N 1
ATOM 1034 C CA . ALA B 1 47 ? -3.307 -2.58 -0.209 1 91.06 47 ALA B CA 1
ATOM 1035 C C . ALA B 1 47 ? -1.909 -2.355 -0.781 1 91.06 47 ALA B C 1
ATOM 1037 O O . ALA B 1 47 ? -1.689 -1.418 -1.552 1 91.06 47 ALA B O 1
ATOM 1038 N N . PHE B 1 48 ? -0.961 -3.234 -0.468 1 92.75 48 PHE B N 1
ATOM 1039 C CA . PHE B 1 48 ? 0.394 -3.131 -0.997 1 92.75 48 PHE B CA 1
ATOM 1040 C C . PHE B 1 48 ? 0.399 -3.303 -2.512 1 92.75 48 PHE B C 1
ATOM 1042 O O . PHE B 1 48 ? 1.096 -2.574 -3.221 1 92.75 48 PHE B O 1
ATOM 1049 N N . LEU B 1 49 ? -0.344 -4.309 -2.943 1 93.38 49 LEU B N 1
ATOM 1050 C CA . LEU B 1 49 ? -0.424 -4.555 -4.379 1 93.38 49 LEU B CA 1
ATOM 1051 C C . LEU B 1 49 ? -0.978 -3.334 -5.109 1 93.38 49 LEU B C 1
ATOM 1053 O O . LEU B 1 49 ? -0.396 -2.879 -6.098 1 93.38 49 LEU B O 1
ATOM 1057 N N . ARG B 1 50 ? -2.02 -2.832 -4.539 1 93.62 50 ARG B N 1
ATOM 1058 C CA . ARG B 1 50 ? -2.697 -1.699 -5.16 1 93.62 50 ARG B CA 1
ATOM 1059 C C . ARG B 1 50 ? -1.817 -0.453 -5.133 1 93.62 50 ARG B C 1
ATOM 1061 O O . ARG B 1 50 ? -1.711 0.261 -6.133 1 93.62 50 ARG B O 1
ATOM 1068 N N . ALA B 1 51 ? -1.271 -0.197 -4.043 1 93.94 51 ALA B N 1
ATOM 1069 C CA . ALA B 1 51 ? -0.422 0.983 -3.898 1 93.94 51 ALA B CA 1
ATOM 1070 C C . ALA B 1 51 ? 0.765 0.924 -4.855 1 93.94 51 ALA B C 1
ATOM 1072 O O . ALA B 1 51 ? 1.139 1.936 -5.453 1 93.94 51 ALA B O 1
ATOM 1073 N N . PHE B 1 52 ? 1.355 -0.273 -5.004 1 95.19 52 PHE B N 1
ATOM 1074 C CA . PHE B 1 52 ? 2.459 -0.457 -5.938 1 95.19 52 PHE B CA 1
ATOM 1075 C C . PHE B 1 52 ? 2.008 -0.183 -7.367 1 95.19 52 PHE B C 1
ATOM 1077 O O . PHE B 1 52 ? 2.678 0.54 -8.109 1 95.19 52 PHE B O 1
ATOM 1084 N N . GLU B 1 53 ? 0.905 -0.756 -7.723 1 95.38 53 GLU B N 1
ATOM 1085 C CA . GLU B 1 53 ? 0.398 -0.625 -9.086 1 95.38 53 GLU B CA 1
ATOM 1086 C C . GLU B 1 53 ? 0.061 0.828 -9.414 1 95.38 53 GLU B C 1
ATOM 1088 O O . GLU B 1 53 ? 0.397 1.321 -10.492 1 95.38 53 GLU B O 1
ATOM 1093 N N . VAL B 1 54 ? -0.597 1.497 -8.516 1 94 54 VAL B N 1
ATOM 1094 C CA . VAL B 1 54 ? -0.979 2.893 -8.703 1 94 54 VAL B CA 1
ATOM 1095 C C . VAL B 1 54 ? 0.273 3.762 -8.805 1 94 54 VAL B C 1
ATOM 1097 O O . VAL B 1 54 ? 0.365 4.633 -9.672 1 94 54 VAL B O 1
ATOM 1100 N N . THR B 1 55 ? 1.264 3.512 -7.969 1 95.19 55 THR B N 1
ATOM 1101 C CA . THR B 1 55 ? 2.502 4.285 -7.977 1 95.19 55 THR B CA 1
ATOM 1102 C C . THR B 1 55 ? 3.264 4.066 -9.281 1 95.19 55 THR B C 1
ATOM 1104 O O . THR B 1 55 ? 3.746 5.027 -9.891 1 95.19 55 THR B O 1
ATOM 1107 N N . ALA B 1 56 ? 3.33 2.801 -9.656 1 95.44 56 ALA B N 1
ATOM 1108 C CA . ALA B 1 56 ? 3.996 2.48 -10.914 1 95.44 56 ALA B CA 1
ATOM 1109 C C . ALA B 1 56 ? 3.309 3.17 -12.094 1 95.44 56 ALA B C 1
ATOM 1111 O O . ALA B 1 56 ? 3.971 3.738 -12.961 1 95.44 56 ALA B O 1
ATOM 1112 N N . GLY B 1 57 ? 1.96 3.117 -12.078 1 94.25 57 GLY B N 1
ATOM 1113 C CA . GLY B 1 57 ? 1.198 3.787 -13.125 1 94.25 57 GLY B CA 1
ATOM 1114 C C . GLY B 1 57 ? 1.438 5.285 -13.172 1 94.25 57 GLY B C 1
ATOM 1115 O O . GLY B 1 57 ? 1.607 5.855 -14.25 1 94.25 57 GLY B O 1
ATOM 1116 N N . TYR B 1 58 ? 1.472 5.832 -12.062 1 92.69 58 TYR B N 1
ATOM 1117 C CA . TYR B 1 58 ? 1.7 7.27 -11.969 1 92.69 58 TYR B CA 1
ATOM 1118 C C . TYR B 1 58 ? 3.076 7.641 -12.508 1 92.69 58 TYR B C 1
ATOM 1120 O O . TYR B 1 58 ? 3.238 8.68 -13.148 1 92.69 58 TYR B O 1
ATOM 1128 N N . LEU B 1 59 ? 4.047 6.832 -12.258 1 93.25 59 LEU B N 1
ATOM 1129 C CA . LEU B 1 59 ? 5.426 7.07 -12.68 1 93.25 59 LEU B CA 1
ATOM 1130 C C . LEU B 1 59 ? 5.664 6.547 -14.086 1 93.25 59 LEU B C 1
ATOM 1132 O O . LEU B 1 59 ? 6.785 6.613 -14.602 1 93.25 59 LEU B O 1
ATOM 1136 N N . ARG B 1 60 ? 4.66 5.98 -14.727 1 94.5 60 ARG B N 1
ATOM 1137 C CA . ARG B 1 60 ? 4.699 5.449 -16.078 1 94.5 60 ARG B CA 1
ATOM 1138 C C . ARG B 1 60 ? 5.648 4.262 -16.188 1 94.5 60 ARG B C 1
ATOM 1140 O O . ARG B 1 60 ? 6.41 4.145 -17.141 1 94.5 60 ARG B O 1
ATOM 1147 N N . ILE B 1 61 ? 5.691 3.488 -15.18 1 94.62 61 ILE B N 1
ATOM 1148 C CA . ILE B 1 61 ? 6.434 2.232 -15.133 1 94.62 61 ILE B CA 1
ATOM 1149 C C . ILE B 1 61 ? 5.457 1.057 -15.125 1 94.62 61 ILE B C 1
ATOM 1151 O O . ILE B 1 61 ? 4.41 1.115 -14.469 1 94.62 61 ILE B O 1
ATOM 1155 N N . ALA B 1 62 ? 5.84 0.055 -15.898 1 95.62 62 ALA B N 1
ATOM 1156 C CA . ALA B 1 62 ? 4.996 -1.138 -15.898 1 95.62 62 ALA B CA 1
ATOM 1157 C C . ALA B 1 62 ? 5.129 -1.897 -14.578 1 95.62 62 ALA B C 1
ATOM 1159 O O . ALA B 1 62 ? 6.242 -2.191 -14.133 1 95.62 62 ALA B O 1
ATOM 1160 N N . PRO B 1 63 ? 3.998 -2.135 -13.922 1 95.75 63 PRO B N 1
ATOM 1161 C CA . PRO B 1 63 ? 4.078 -2.963 -12.719 1 95.75 63 PRO B CA 1
ATOM 1162 C C . PRO B 1 63 ? 4.355 -4.434 -13.031 1 95.75 63 PRO B C 1
ATOM 1164 O O . PRO B 1 63 ? 3.51 -5.113 -13.617 1 95.75 63 PRO B O 1
ATOM 1167 N N . ILE B 1 64 ? 5.496 -4.926 -12.742 1 95.56 64 ILE B N 1
ATOM 1168 C CA . ILE B 1 64 ? 5.863 -6.32 -12.977 1 95.56 64 ILE B CA 1
ATOM 1169 C C . ILE B 1 64 ? 6 -7.047 -11.641 1 95.56 64 ILE B C 1
ATOM 1171 O O . ILE B 1 64 ? 6.402 -6.449 -10.641 1 95.56 64 ILE B O 1
ATOM 1175 N N . VAL B 1 65 ? 5.719 -8.344 -11.688 1 95 65 VAL B N 1
ATOM 1176 C CA . VAL B 1 65 ? 5.703 -9.172 -10.484 1 95 65 VAL B CA 1
ATOM 1177 C C . VAL B 1 65 ? 7.094 -9.188 -9.852 1 95 65 VAL B C 1
ATOM 1179 O O . VAL B 1 65 ? 7.234 -9 -8.641 1 95 65 VAL B O 1
ATOM 1182 N N . LYS B 1 66 ? 8.086 -9.328 -10.695 1 92.94 66 LYS B N 1
ATOM 1183 C CA . LYS B 1 66 ? 9.453 -9.391 -10.188 1 92.94 66 LYS B CA 1
ATOM 1184 C C . LYS B 1 66 ? 9.844 -8.086 -9.492 1 92.94 66 LYS B C 1
ATOM 1186 O O . LYS B 1 66 ? 10.516 -8.102 -8.461 1 92.94 66 LYS B O 1
ATOM 1191 N N . LEU B 1 67 ? 9.438 -6.949 -10.047 1 92.81 67 LEU B N 1
ATOM 1192 C CA . LEU B 1 67 ? 9.734 -5.645 -9.469 1 92.81 67 LEU B CA 1
ATOM 1193 C C . LEU B 1 67 ? 9.031 -5.484 -8.117 1 92.81 67 LEU B C 1
ATOM 1195 O O . LEU B 1 67 ? 9.617 -4.941 -7.176 1 92.81 67 LEU B O 1
ATOM 1199 N N . PHE B 1 68 ? 7.855 -5.953 -8.062 1 94.62 68 PHE B N 1
ATOM 1200 C CA . PHE B 1 68 ? 7.078 -5.875 -6.828 1 94.62 68 PHE B CA 1
ATOM 1201 C C . PHE B 1 68 ? 7.762 -6.648 -5.707 1 94.62 68 PHE B C 1
ATOM 1203 O O . PHE B 1 68 ? 7.988 -6.109 -4.621 1 94.62 68 PHE B O 1
ATOM 1210 N N . PHE B 1 69 ? 8.164 -7.871 -5.996 1 92.19 69 PHE B N 1
ATOM 1211 C CA . PHE B 1 69 ? 8.766 -8.711 -4.969 1 92.19 69 PHE B CA 1
ATOM 1212 C C . PHE B 1 69 ? 10.148 -8.195 -4.586 1 92.19 69 PHE B C 1
ATOM 1214 O O . PHE B 1 69 ? 10.555 -8.305 -3.428 1 92.19 69 PHE B O 1
ATOM 1221 N N . HIS B 1 70 ? 10.812 -7.594 -5.492 1 90.69 70 HIS B N 1
ATOM 1222 C CA . HIS B 1 70 ? 12.109 -7.008 -5.191 1 90.69 70 HIS B CA 1
ATOM 1223 C C . HIS B 1 70 ? 11.969 -5.754 -4.34 1 90.69 70 HIS B C 1
ATOM 1225 O O . HIS B 1 70 ? 12.688 -5.582 -3.352 1 90.69 70 HIS B O 1
ATOM 1231 N N . ALA B 1 71 ? 11.062 -4.883 -4.691 1 91.31 71 ALA B N 1
ATOM 1232 C CA . ALA B 1 71 ? 10.859 -3.623 -3.982 1 91.31 71 ALA B CA 1
ATOM 1233 C C . ALA B 1 71 ? 10.5 -3.865 -2.52 1 91.31 71 ALA B C 1
ATOM 1235 O O . ALA B 1 71 ? 10.953 -3.137 -1.634 1 91.31 71 ALA B O 1
ATOM 1236 N N . PHE B 1 72 ? 9.758 -4.973 -2.242 1 91.44 72 PHE B N 1
ATOM 1237 C CA . PHE B 1 72 ? 9.258 -5.199 -0.893 1 91.44 72 PHE B CA 1
ATOM 1238 C C . PHE B 1 72 ? 10.07 -6.27 -0.181 1 91.44 72 PHE B C 1
ATOM 1240 O O . PHE B 1 72 ? 9.766 -6.645 0.952 1 91.44 72 PHE B O 1
ATOM 1247 N N . GLY B 1 73 ? 11.086 -6.766 -0.847 1 87.5 73 GLY B N 1
ATOM 1248 C CA . GLY B 1 73 ? 11.961 -7.75 -0.227 1 87.5 73 GLY B CA 1
ATOM 1249 C C . GLY B 1 73 ? 11.25 -9.055 0.093 1 87.5 73 GLY B C 1
ATOM 1250 O O . GLY B 1 73 ? 11.5 -9.656 1.138 1 87.5 73 GLY B O 1
ATOM 1251 N N . LEU B 1 74 ? 10.305 -9.367 -0.722 1 82.25 74 LEU B N 1
ATOM 1252 C CA . LEU B 1 74 ? 9.516 -10.57 -0.479 1 82.25 74 LEU B CA 1
ATOM 1253 C C . LEU B 1 74 ? 10.125 -11.773 -1.193 1 82.25 74 LEU B C 1
ATOM 1255 O O . LEU B 1 74 ? 10.625 -11.648 -2.312 1 82.25 74 LEU B O 1
ATOM 1259 N N . GLN B 1 75 ? 10.445 -12.703 -0.373 1 71.31 75 GLN B N 1
ATOM 1260 C CA . GLN B 1 75 ? 10.914 -13.961 -0.945 1 71.31 75 GLN B CA 1
ATOM 1261 C C . GLN B 1 75 ? 9.906 -15.078 -0.718 1 71.31 75 GLN B C 1
ATOM 1263 O O . GLN B 1 75 ? 9.211 -15.102 0.301 1 71.31 75 GLN B O 1
ATOM 1268 N N . ARG B 1 76 ? 9.5 -15.641 -1.817 1 58.97 76 ARG B N 1
ATOM 1269 C CA . ARG B 1 76 ? 8.625 -16.797 -1.688 1 58.97 76 ARG B CA 1
ATO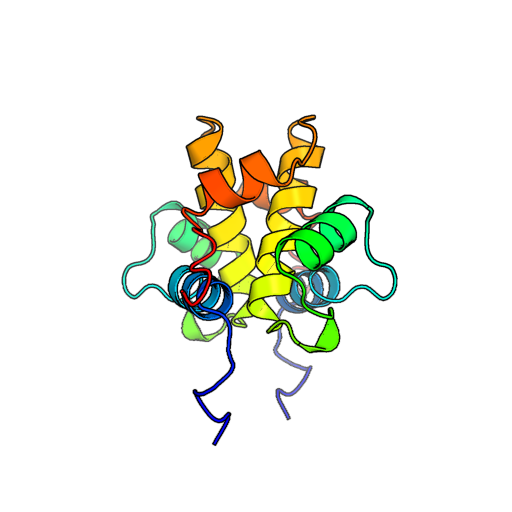M 1270 C C . ARG B 1 76 ? 9.234 -17.844 -0.758 1 58.97 76 ARG B C 1
ATOM 1272 O O . ARG B 1 76 ? 10.367 -18.281 -0.958 1 58.97 76 ARG B O 1
ATOM 1279 N N . SER B 1 77 ? 8.922 -17.656 0.563 1 53.41 77 SER B N 1
ATOM 1280 C CA . SER B 1 77 ? 9.43 -18.828 1.268 1 53.41 77 SER B CA 1
ATOM 1281 C C . SER B 1 77 ? 8.719 -20.094 0.809 1 53.41 77 SER B C 1
ATOM 1283 O O . SER B 1 77 ? 7.492 -20.188 0.873 1 53.41 77 SER B O 1
ATOM 1285 N N . CYS B 1 78 ? 9.078 -20.625 -0.267 1 41.62 78 CYS B N 1
ATOM 1286 C CA . CYS B 1 78 ? 8.57 -21.969 -0.571 1 41.62 78 CYS B CA 1
ATOM 1287 C C . CYS B 1 78 ? 8.797 -22.922 0.602 1 41.62 78 CYS B C 1
ATOM 1289 O O . CYS B 1 78 ? 9.914 -23.031 1.113 1 41.62 78 CYS B O 1
ATOM 1291 N N . PRO B 1 79 ? 7.523 -23.141 1.392 1 43.28 79 PRO B N 1
ATOM 1292 C CA . PRO B 1 79 ? 7.773 -24.266 2.303 1 43.28 79 PRO B CA 1
ATOM 1293 C C . PRO B 1 79 ? 8.523 -25.406 1.633 1 43.28 79 PRO B C 1
ATOM 1295 O O . PRO B 1 79 ? 8.25 -25.734 0.474 1 43.28 79 PRO B O 1
ATOM 1298 N N . LYS B 1 80 ? 9.852 -25.594 1.967 1 38.22 80 LYS B N 1
ATOM 1299 C CA . LYS B 1 80 ? 10.492 -26.844 1.559 1 38.22 80 LYS B CA 1
ATOM 1300 C C . LYS B 1 80 ? 9.617 -28.047 1.907 1 38.22 80 LYS B C 1
ATOM 1302 O O . LYS B 1 80 ? 8.969 -28.062 2.953 1 38.22 80 LYS B O 1
#

Solvent-accessible surface area (backbone atoms only — not comparable to full-atom values): 9426 Å² total; per-residue (Å²): 123,84,63,72,81,83,55,56,61,52,54,54,51,42,48,50,62,38,55,63,94,72,76,49,73,58,57,50,50,45,29,61,73,68,70,48,57,77,87,73,51,54,66,44,47,38,12,30,53,40,27,39,43,40,47,24,53,65,70,72,39,84,65,44,64,69,57,52,32,57,50,69,69,51,59,84,66,64,84,125,124,82,69,75,72,88,59,53,61,53,54,55,50,41,50,50,62,38,54,62,90,75,74,48,71,58,56,49,50,44,27,61,73,68,70,48,57,78,86,73,52,54,66,43,46,38,12,32,54,40,27,40,43,40,46,24,53,66,71,73,39,85,64,43,66,70,57,52,33,58,53,69,69,52,57,83,65,65,83,126

pLDDT: mean 81.88, std 16.95, range [26.0, 96.44]

Sequence (160 aa):
MWGWGTIPMYEIAFQQMGYRVKFTDFETAVFGHLRVSPSQLHPNSMAFLRAFEVTAGYLRIAPIVKLFFHAFGLQRSCPKMWGWGTIPMYEIAFQQMGYRVKFTDFETAVFGHLRVSPSQLHPNSMAFLRAFEVTAGYLRIAPIVKLFFHAFGLQRSCPK

Foldseek 3Di:
DPPPPPDDPVVVVLLVLLDDPDDDPQRVVLCVVLVHDPVPDDSVVSSLSSVQCVVCVVVVHDDHNVVSCVVVVNDNPPPD/DPPPPPDDPVVVVLLVLLDDPDDDPQRVVLCVVLVHDPVPDDSVVSSLSSVQCVVCVVVVHHDHNVVSCVVVVNDNPPPD

InterPro domains:
  IPR007321 Transposase (putative), gypsy type [PF04195] (13-75)

Secondary structure (DSSP, 8-state):
---GGGS-HHHHHHHHHH--SSPPHHHHHHHHHHT--GGGS-HHHHHHHHHHHHHHHHTT----HHHHHHHTT-------/---STT--HHHHHHHHHH--SSPPHHHHHHHHHHT--GGGS-HHHHHHHHHHHHHHHHTT----HHHHHHHTT-------

Radius of gyration: 15.55 Å; Cα contacts (8 Å, |Δi|>4): 144; chains: 2; bounding box: 35×50×32 Å

Organism: NCBI:txid97028